Protein AF-A0A7S2V558-F1 (afdb_monomer_lite)

Foldseek 3Di:
DCADLQRHGVQFDFDWDDDVQKIKGGQDADLDDFDDDPDPPDDRHDVVSPPPDSVRGDIFMDRCVVCVPSPDGCCVVCVVVSVVRVVVVVVVVVPDDADLDRSDDDCQQQVVLVVPPPRDRDDRDPDPVSPPRDGDPPPDPPDPPPPPDDPDDDPDPDDDD

InterPro domains:
  IPR017850 Alkaline-phosphatase-like, core domain superfamily [SSF53649] (11-102)
  IPR047115 Arylsulfatase B [PTHR10342] (12-124)

pLDDT: mean 75.33, std 20.17, range [30.55, 98.62]

Sequence (161 aa):
DNIDNNGDPLGYTKGALRAGRWKLLMNEVYDGWYPPPTTPEGYHINPAMFNWDPANLTTALFDLESDPYETYDMQEEEPEVFREMLERFEQLAHSSVPTAYCGIEDLAAYDVFEQNYGNFVGPWVAQPEEVMCKPLPLELPATTVMDGIEPVASVKDVHAE

Structure (mmCIF, N/CA/C/O backbone):
data_AF-A0A7S2V558-F1
#
_entry.id   AF-A0A7S2V558-F1
#
loop_
_atom_site.group_PDB
_atom_site.id
_atom_site.type_symbol
_atom_site.label_atom_id
_atom_site.label_alt_id
_atom_site.label_comp_id
_atom_site.label_asym_id
_atom_site.label_entity_id
_atom_site.label_seq_id
_atom_site.pdbx_PDB_ins_code
_atom_site.Cartn_x
_atom_site.Cartn_y
_atom_site.Cartn_z
_atom_site.occupancy
_atom_site.B_iso_or_equiv
_atom_site.auth_seq_id
_atom_site.auth_comp_id
_atom_site.auth_asym_id
_atom_site.auth_atom_id
_atom_site.pdbx_PDB_model_num
ATOM 1 N N . ASP A 1 1 ? 6.565 0.041 -2.198 1.00 50.38 1 ASP A N 1
ATOM 2 C CA . ASP A 1 1 ? 7.820 -0.690 -1.969 1.00 50.38 1 ASP A CA 1
ATOM 3 C C . ASP A 1 1 ? 8.582 -0.099 -0.794 1.00 50.38 1 ASP A C 1
ATOM 5 O O . ASP A 1 1 ? 8.563 1.111 -0.616 1.00 50.38 1 ASP A O 1
ATOM 9 N N . ASN A 1 2 ? 9.184 -0.952 0.040 1.00 63.28 2 ASN A N 1
ATOM 10 C CA . ASN A 1 2 ? 10.022 -0.577 1.190 1.00 63.28 2 ASN A CA 1
ATOM 11 C C . ASN A 1 2 ? 11.449 -0.239 0.722 1.00 63.28 2 ASN A C 1
ATOM 13 O O . ASN A 1 2 ? 12.417 -0.778 1.247 1.00 63.28 2 ASN A O 1
ATOM 17 N N . ILE A 1 3 ? 11.567 0.557 -0.338 1.00 58.03 3 ILE A N 1
ATOM 18 C CA . ILE A 1 3 ? 12.839 0.927 -0.958 1.00 58.03 3 ILE A CA 1
ATOM 19 C C . ILE A 1 3 ? 12.820 2.412 -1.299 1.00 58.03 3 ILE A C 1
ATOM 21 O O . ILE A 1 3 ? 11.780 2.946 -1.688 1.00 58.03 3 ILE A O 1
ATOM 25 N N . ASP A 1 4 ? 13.943 3.084 -1.091 1.00 61.38 4 ASP A N 1
ATOM 26 C CA . ASP A 1 4 ? 14.104 4.490 -1.433 1.00 61.38 4 ASP A CA 1
ATOM 27 C C . ASP A 1 4 ? 14.310 4.675 -2.950 1.00 61.38 4 ASP A C 1
ATOM 29 O O . ASP A 1 4 ? 14.296 3.726 -3.740 1.00 61.38 4 ASP A O 1
ATOM 33 N N . ASN A 1 5 ? 14.512 5.922 -3.378 1.00 59.09 5 ASN A N 1
ATOM 34 C CA . ASN A 1 5 ? 14.755 6.239 -4.789 1.00 59.09 5 ASN A CA 1
ATOM 35 C C . ASN A 1 5 ? 16.085 5.679 -5.327 1.00 59.09 5 ASN A C 1
ATOM 37 O O . ASN A 1 5 ? 16.301 5.715 -6.535 1.00 59.09 5 ASN A O 1
ATOM 41 N N . ASN A 1 6 ? 16.957 5.166 -4.459 1.00 54.94 6 ASN A N 1
ATOM 42 C CA . ASN A 1 6 ? 18.205 4.496 -4.812 1.00 54.94 6 ASN A CA 1
ATOM 43 C C . ASN A 1 6 ? 18.056 2.963 -4.806 1.00 54.94 6 ASN A C 1
ATOM 45 O O . ASN A 1 6 ? 19.010 2.258 -5.122 1.00 54.94 6 ASN A O 1
ATOM 49 N N . GLY A 1 7 ? 16.865 2.446 -4.476 1.00 55.12 7 GLY A N 1
ATOM 50 C CA . GLY A 1 7 ? 16.604 1.017 -4.333 1.00 55.12 7 GLY A CA 1
ATOM 51 C C . GLY A 1 7 ? 17.020 0.440 -2.976 1.00 55.12 7 GLY A C 1
ATOM 52 O O . GLY A 1 7 ? 16.919 -0.773 -2.797 1.00 55.12 7 GLY A O 1
ATOM 53 N N . ASP A 1 8 ? 17.451 1.269 -2.022 1.00 54.31 8 ASP A N 1
ATOM 54 C CA . ASP A 1 8 ? 17.891 0.824 -0.700 1.00 54.31 8 ASP A CA 1
ATOM 55 C C . ASP A 1 8 ? 16.688 0.554 0.217 1.00 54.31 8 ASP A C 1
ATOM 57 O O . ASP A 1 8 ? 15.756 1.363 0.249 1.00 54.31 8 ASP A O 1
ATOM 61 N N . PRO A 1 9 ? 16.680 -0.538 1.007 1.00 59.56 9 PRO A N 1
ATOM 62 C CA . PRO A 1 9 ? 15.588 -0.815 1.932 1.00 59.56 9 PRO A CA 1
ATOM 63 C C . PRO A 1 9 ? 15.400 0.302 2.970 1.00 59.56 9 PRO A C 1
ATOM 65 O O . PRO A 1 9 ? 16.331 0.626 3.704 1.00 59.56 9 PRO A O 1
ATOM 68 N N . LEU A 1 10 ? 14.179 0.833 3.111 1.00 61.16 10 LEU A N 1
ATOM 69 C CA . LEU A 1 10 ? 13.870 1.900 4.085 1.00 61.16 10 LEU A CA 1
ATOM 70 C C . LEU A 1 10 ? 13.788 1.396 5.541 1.00 61.16 10 LEU A C 1
ATOM 72 O O . LEU A 1 10 ? 13.620 2.187 6.466 1.00 61.16 10 LEU A O 1
ATOM 76 N N . GLY A 1 11 ? 13.938 0.087 5.761 1.00 63.12 11 GLY A N 1
ATOM 77 C CA . GLY A 1 11 ? 14.006 -0.524 7.092 1.00 63.12 11 GLY A CA 1
ATOM 78 C C . GLY A 1 11 ? 12.652 -0.795 7.755 1.00 63.12 11 GLY A C 1
ATOM 79 O O . GLY A 1 11 ? 12.631 -1.372 8.837 1.00 63.12 11 GLY A O 1
ATOM 80 N N . TYR A 1 12 ? 11.526 -0.457 7.116 1.00 65.56 12 TYR A N 1
ATOM 81 C CA . TYR A 1 12 ? 10.181 -0.709 7.649 1.00 65.56 12 TYR A CA 1
ATOM 82 C C . TYR A 1 12 ? 9.220 -1.199 6.559 1.00 65.56 12 TYR A C 1
ATOM 84 O O . TYR A 1 12 ? 8.983 -0.546 5.546 1.00 65.56 12 TYR A O 1
ATOM 92 N N . THR A 1 13 ? 8.635 -2.383 6.734 1.00 79.06 13 THR A N 1
ATOM 93 C CA . THR A 1 13 ? 7.717 -2.929 5.725 1.00 79.06 13 THR A CA 1
ATOM 94 C C . THR A 1 13 ? 6.416 -2.136 5.730 1.00 79.06 13 THR A C 1
ATOM 96 O O . THR A 1 13 ? 5.758 -2.053 6.762 1.00 79.06 13 THR A O 1
ATOM 99 N N . LYS A 1 14 ? 6.034 -1.577 4.578 1.00 87.19 14 LYS A N 1
ATOM 100 C CA . LYS A 1 14 ? 4.708 -0.988 4.362 1.00 87.19 14 LYS A CA 1
ATOM 101 C C . LYS A 1 14 ? 3.749 -2.012 3.782 1.00 87.19 14 LYS A C 1
ATOM 103 O O . LYS A 1 14 ? 4.149 -2.827 2.949 1.00 87.19 14 LYS A O 1
ATOM 108 N N . GLY A 1 15 ? 2.479 -1.936 4.152 1.00 91.38 15 GLY A N 1
ATOM 109 C CA . GLY A 1 15 ? 1.458 -2.746 3.504 1.00 91.38 15 GLY A CA 1
ATOM 110 C C . GLY A 1 15 ? 0.136 -2.768 4.246 1.00 91.38 15 GLY A C 1
ATOM 111 O O . GLY A 1 15 ? -0.081 -2.034 5.204 1.00 91.38 15 GLY A O 1
ATOM 112 N N . ALA A 1 16 ? -0.749 -3.647 3.790 1.00 95.75 16 ALA A N 1
ATOM 113 C CA . ALA A 1 16 ? -2.033 -3.880 4.423 1.00 95.75 16 ALA A CA 1
ATOM 114 C C . ALA A 1 16 ? -2.352 -5.375 4.461 1.00 95.75 16 ALA A C 1
ATOM 116 O O . ALA A 1 16 ? -2.017 -6.117 3.535 1.00 95.75 16 ALA A O 1
ATOM 117 N N . LEU A 1 17 ? -3.053 -5.804 5.506 1.00 97.25 17 LEU A N 1
ATOM 118 C CA . LEU A 1 17 ? -3.615 -7.146 5.624 1.00 97.25 17 LEU A CA 1
ATOM 119 C C . LEU A 1 17 ? -5.100 -7.031 5.947 1.00 97.25 17 LEU A C 1
ATOM 121 O O . LEU A 1 17 ? -5.482 -6.278 6.834 1.00 97.25 17 LEU A O 1
ATOM 125 N N . ARG A 1 18 ? -5.941 -7.805 5.257 1.00 98.00 18 ARG A N 1
ATOM 126 C CA . ARG A 1 18 ? -7.366 -7.932 5.577 1.00 98.00 18 ARG A CA 1
ATOM 127 C C . ARG A 1 18 ? -7.688 -9.368 5.965 1.00 98.00 18 ARG A C 1
ATOM 129 O O . ARG A 1 18 ? -7.383 -10.289 5.208 1.00 98.00 18 ARG A O 1
ATOM 136 N N . ALA A 1 19 ? -8.355 -9.546 7.100 1.00 97.62 19 ALA A N 1
ATOM 137 C CA . ALA A 1 19 ? -8.812 -10.839 7.594 1.00 97.62 19 ALA A CA 1
ATOM 138 C C . ALA A 1 19 ? -10.225 -10.704 8.180 1.00 97.62 19 ALA A C 1
ATOM 140 O O . ALA A 1 19 ? -10.433 -10.114 9.238 1.00 97.62 19 ALA A O 1
ATOM 141 N N . GLY A 1 20 ? -11.223 -11.236 7.468 1.00 97.12 20 GLY A N 1
ATOM 142 C CA . GLY A 1 20 ? -12.628 -11.070 7.850 1.00 97.12 20 GLY A CA 1
ATOM 143 C C . GLY A 1 20 ? -13.050 -9.596 7.847 1.00 97.12 20 GLY A C 1
ATOM 144 O O . GLY A 1 20 ? -12.956 -8.925 6.812 1.00 97.12 20 GLY A O 1
ATOM 145 N N . ARG A 1 21 ? -13.521 -9.112 9.002 1.00 98.25 21 ARG A N 1
ATOM 146 C CA . ARG A 1 21 ? -13.911 -7.710 9.221 1.00 98.25 21 ARG A CA 1
ATOM 147 C C . ARG A 1 21 ? -12.725 -6.777 9.464 1.00 98.25 21 ARG A C 1
ATOM 149 O O . ARG A 1 21 ? -12.844 -5.585 9.220 1.00 98.25 21 ARG A O 1
ATOM 156 N N . TRP A 1 22 ? -11.585 -7.320 9.877 1.00 98.62 22 TRP A N 1
ATOM 157 C CA . TRP A 1 22 ? -10.432 -6.534 10.293 1.00 98.62 22 TRP A CA 1
ATOM 158 C C . TRP A 1 22 ? -9.517 -6.181 9.124 1.00 98.62 22 TRP A C 1
ATOM 160 O O . TRP A 1 22 ? -9.272 -7.004 8.229 1.00 98.62 22 TRP A O 1
ATOM 170 N N . LYS A 1 23 ? -8.981 -4.963 9.154 1.00 98.44 23 LYS A N 1
ATOM 171 C CA . LYS A 1 23 ? -7.915 -4.490 8.273 1.00 98.44 23 LYS A CA 1
ATOM 172 C C . LYS A 1 23 ? -6.805 -3.861 9.106 1.00 98.44 23 LYS A C 1
ATOM 174 O O . LYS A 1 23 ? -7.052 -2.941 9.871 1.00 98.44 23 LYS A O 1
ATOM 179 N N . LEU A 1 24 ? -5.589 -4.350 8.907 1.00 97.94 24 LEU A N 1
ATOM 180 C CA . LEU A 1 24 ? -4.356 -3.764 9.414 1.00 97.94 24 LEU A CA 1
ATOM 181 C C . LEU A 1 24 ? -3.729 -2.918 8.303 1.00 97.94 24 LEU A C 1
ATOM 183 O O . LEU A 1 24 ? -3.546 -3.420 7.189 1.00 97.94 24 LEU A O 1
ATOM 187 N N . LEU A 1 25 ? -3.369 -1.676 8.612 1.00 95.62 25 LEU A N 1
ATOM 188 C CA . LEU A 1 25 ? -2.430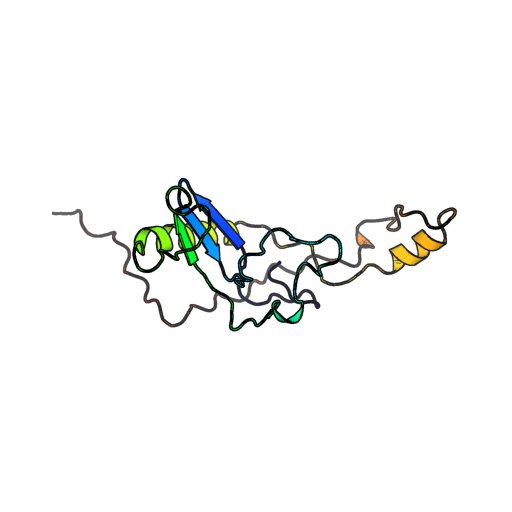 -0.866 7.834 1.00 95.62 25 LEU A CA 1
ATOM 189 C C . LEU A 1 25 ? -1.092 -0.828 8.575 1.00 95.62 25 LEU A C 1
ATOM 191 O O . LEU A 1 25 ? -1.076 -0.604 9.780 1.00 95.62 25 LEU A O 1
ATOM 195 N N . MET A 1 26 ? 0.011 -1.060 7.866 1.00 91.69 26 MET A N 1
ATOM 196 C CA . MET A 1 26 ? 1.366 -1.110 8.417 1.00 91.69 26 MET A CA 1
ATOM 197 C C . MET A 1 26 ? 2.222 0.004 7.816 1.00 91.69 26 MET A C 1
ATOM 199 O O . MET A 1 26 ? 2.414 0.029 6.597 1.00 91.69 26 MET A O 1
ATOM 203 N N . ASN A 1 27 ? 2.795 0.851 8.680 1.00 87.75 27 ASN A N 1
ATOM 204 C CA . ASN A 1 27 ? 3.719 1.932 8.321 1.00 87.75 27 ASN A CA 1
ATOM 205 C C . ASN A 1 27 ? 3.214 2.788 7.146 1.00 87.75 27 ASN A C 1
ATOM 207 O O . ASN A 1 27 ? 3.942 3.024 6.177 1.00 87.75 27 ASN A O 1
ATOM 211 N N . GLU A 1 28 ? 1.957 3.223 7.197 1.00 86.25 28 GLU A N 1
ATOM 212 C CA . GLU A 1 28 ? 1.339 4.014 6.133 1.00 86.25 28 GLU A CA 1
ATOM 213 C C . GLU A 1 28 ? 1.172 5.478 6.541 1.00 86.25 28 GLU A C 1
ATOM 215 O O . GLU A 1 28 ? 1.046 5.793 7.719 1.00 86.25 28 GLU A O 1
ATOM 220 N N . VAL A 1 29 ? 1.199 6.389 5.567 1.00 83.75 29 VAL A N 1
ATOM 221 C CA . VAL A 1 29 ? 0.892 7.804 5.814 1.00 83.75 29 VAL A CA 1
ATOM 222 C C . VAL A 1 29 ? -0.600 8.029 5.597 1.00 83.75 29 VAL A C 1
ATOM 224 O O . VAL A 1 29 ? -1.124 7.764 4.515 1.00 83.75 29 VAL A O 1
ATOM 227 N N . TYR A 1 30 ? -1.291 8.559 6.607 1.00 80.00 30 TYR A N 1
ATOM 228 C CA . TYR A 1 30 ? -2.667 9.016 6.435 1.00 80.00 30 TYR A CA 1
ATOM 229 C C . TYR A 1 30 ? -2.700 10.341 5.665 1.00 80.00 30 TYR A C 1
ATOM 231 O O . TYR A 1 30 ? -2.218 11.363 6.150 1.00 80.00 30 TYR A O 1
ATOM 239 N N . ASP A 1 31 ? -3.309 10.320 4.482 1.00 77.56 31 ASP A N 1
ATOM 240 C CA . ASP A 1 31 ? -3.372 11.467 3.564 1.00 77.56 31 ASP A CA 1
ATOM 241 C C . ASP A 1 31 ? -4.751 12.163 3.559 1.00 77.56 31 ASP A C 1
ATOM 243 O O . ASP A 1 31 ? -5.039 13.042 2.749 1.00 77.56 31 ASP A O 1
ATOM 247 N N . GLY A 1 32 ? -5.632 11.796 4.495 1.00 77.81 32 GLY A N 1
ATOM 248 C CA . GLY A 1 32 ? -6.956 12.402 4.611 1.00 77.81 32 GLY A CA 1
ATOM 249 C C . GLY A 1 32 ? -8.016 11.836 3.662 1.00 77.81 32 GLY A C 1
ATOM 250 O O . GLY A 1 32 ? -7.781 10.941 2.851 1.00 77.81 32 GLY A O 1
ATOM 251 N N . TRP A 1 33 ? -9.225 12.390 3.784 1.00 83.50 33 TRP A N 1
ATOM 252 C CA . TRP A 1 33 ? -10.365 12.087 2.920 1.00 83.50 33 TRP A CA 1
ATOM 253 C C . TRP A 1 33 ? -10.510 13.146 1.826 1.00 83.50 33 TRP A C 1
ATOM 255 O O . TRP A 1 33 ? -10.652 14.336 2.115 1.00 83.50 33 TRP A O 1
ATOM 265 N N . TYR A 1 34 ? -10.548 12.701 0.571 1.00 82.62 34 TYR A N 1
ATOM 266 C CA . TYR A 1 34 ? -10.700 13.569 -0.596 1.00 82.62 34 TYR A CA 1
ATOM 267 C C . TYR A 1 34 ? -12.163 13.614 -1.062 1.00 82.62 34 TYR A C 1
ATOM 269 O O . TYR A 1 34 ? -12.664 12.620 -1.597 1.00 82.62 34 TYR A O 1
ATOM 277 N N . PRO A 1 35 ? -12.888 14.734 -0.871 1.00 81.25 35 PRO A N 1
ATOM 278 C CA . PRO A 1 35 ? -14.277 14.834 -1.298 1.00 81.25 35 PRO A CA 1
ATOM 279 C C . PRO A 1 35 ? -14.389 14.951 -2.829 1.00 81.25 35 PRO A C 1
ATOM 281 O O . PRO A 1 35 ? -13.483 15.484 -3.478 1.00 81.25 35 PRO A O 1
ATOM 284 N N . PRO A 1 36 ? -15.519 14.526 -3.426 1.00 82.44 36 PRO A N 1
ATOM 285 C CA . PRO A 1 36 ? -15.776 14.747 -4.843 1.00 82.44 36 PRO A CA 1
ATOM 286 C C . PRO A 1 36 ? -15.690 16.235 -5.212 1.00 82.44 36 PRO A C 1
ATOM 288 O O . PRO A 1 36 ? -16.139 17.088 -4.437 1.00 82.44 36 PRO A O 1
ATOM 291 N N . PRO A 1 37 ? -15.173 16.571 -6.404 1.00 76.88 37 PRO A N 1
ATOM 292 C CA . PRO A 1 37 ? -15.124 17.954 -6.841 1.00 76.88 37 PRO A CA 1
ATOM 293 C C . PRO A 1 37 ? -16.515 18.551 -7.010 1.00 76.88 37 PRO A C 1
ATOM 295 O O . PRO A 1 37 ? -17.424 17.928 -7.558 1.00 76.88 37 PRO A O 1
ATOM 298 N N . THR A 1 38 ? -16.657 19.801 -6.582 1.00 79.38 38 THR A N 1
ATOM 299 C CA . THR A 1 38 ? -17.893 20.579 -6.725 1.00 79.38 38 THR A CA 1
ATOM 300 C C . THR A 1 38 ? -17.879 21.493 -7.951 1.00 79.38 38 THR A C 1
ATOM 302 O O . THR A 1 38 ? -18.927 22.021 -8.322 1.00 79.38 38 THR A O 1
ATOM 305 N N . THR A 1 39 ? -16.724 21.661 -8.609 1.00 77.25 39 THR A N 1
ATOM 306 C CA . THR A 1 39 ? -16.566 22.437 -9.847 1.00 77.25 39 THR A CA 1
ATOM 307 C C . THR A 1 39 ? -15.653 21.723 -10.857 1.00 77.25 39 THR A C 1
ATOM 309 O O . THR A 1 39 ? -14.765 20.972 -10.447 1.00 77.25 39 THR A O 1
ATOM 312 N N . PRO A 1 40 ? -15.834 21.951 -12.175 1.00 73.12 40 PRO A N 1
ATOM 313 C CA . PRO A 1 40 ? -15.000 21.344 -13.218 1.00 73.12 40 PRO A CA 1
ATOM 314 C C . PRO A 1 40 ? -13.535 21.811 -13.218 1.00 73.12 40 PRO A C 1
ATOM 316 O O . PRO A 1 40 ? -12.672 21.056 -13.650 1.00 73.12 40 PRO A O 1
ATOM 319 N N . GLU A 1 41 ? -13.246 23.037 -12.760 1.00 69.69 41 GLU A N 1
ATOM 320 C CA . GLU A 1 41 ? -11.888 23.615 -12.781 1.00 69.69 41 GLU A CA 1
ATOM 321 C C . GLU A 1 41 ? -11.138 23.557 -11.432 1.00 69.69 41 GLU A C 1
ATOM 323 O O . GLU A 1 41 ? -10.051 24.122 -11.302 1.00 69.69 41 GLU A O 1
ATOM 328 N N . GLY A 1 42 ? -11.699 22.924 -10.397 1.00 62.62 42 GLY A N 1
ATOM 329 C CA . GLY A 1 42 ? -11.069 22.868 -9.076 1.00 62.62 42 GLY A CA 1
ATOM 330 C C . GLY A 1 42 ? -9.923 21.857 -9.022 1.00 62.62 42 GLY A C 1
ATOM 331 O O . GLY A 1 42 ? -10.162 20.667 -9.185 1.00 62.62 42 GLY A O 1
ATOM 332 N N . TYR A 1 43 ? -8.692 22.303 -8.737 1.00 59.12 43 TYR A N 1
ATOM 333 C CA . TYR A 1 43 ? -7.588 21.402 -8.382 1.00 59.12 43 TYR A CA 1
ATOM 334 C C . TYR A 1 43 ? -8.025 20.467 -7.239 1.00 59.12 43 TYR A C 1
ATOM 336 O O . TYR A 1 43 ? -8.421 20.924 -6.170 1.00 59.12 43 TYR A O 1
ATOM 344 N N . HIS A 1 44 ? -7.978 19.157 -7.494 1.00 62.22 44 HIS A N 1
ATOM 345 C CA . HIS A 1 44 ? -8.609 18.119 -6.664 1.00 62.22 44 HIS A CA 1
ATOM 346 C C . HIS A 1 44 ? -7.815 17.717 -5.418 1.00 62.22 44 HIS A C 1
ATOM 348 O O . HIS A 1 44 ? -8.316 16.989 -4.568 1.00 62.22 44 HIS A O 1
ATOM 354 N N . ILE A 1 45 ? -6.563 18.148 -5.330 1.00 61.16 45 ILE A N 1
ATOM 355 C CA . ILE A 1 45 ? -5.593 17.664 -4.356 1.00 61.16 45 ILE A CA 1
ATOM 356 C C . ILE A 1 45 ? -4.641 18.828 -4.132 1.00 61.16 45 ILE A C 1
ATOM 358 O O . ILE A 1 45 ? -4.056 19.331 -5.093 1.00 61.16 45 ILE A O 1
ATOM 362 N N . ASN A 1 46 ? -4.525 19.316 -2.899 1.00 59.19 46 ASN A N 1
ATOM 363 C CA . ASN A 1 46 ? -3.490 20.286 -2.574 1.00 59.19 46 ASN A CA 1
ATOM 364 C C . ASN A 1 46 ? -2.172 19.509 -2.444 1.00 59.19 46 ASN A C 1
ATOM 366 O O . ASN A 1 46 ? -2.063 18.719 -1.512 1.00 59.19 46 ASN A O 1
ATOM 370 N N . PRO A 1 47 ? -1.157 19.717 -3.302 1.00 57.25 47 PRO A N 1
ATOM 371 C CA . PRO A 1 47 ? 0.112 18.997 -3.185 1.00 57.25 47 PRO A CA 1
ATOM 372 C C . PRO A 1 47 ? 0.806 19.242 -1.839 1.00 57.25 47 PRO A C 1
ATOM 374 O O . PRO A 1 47 ? 1.583 18.410 -1.393 1.00 57.25 47 PRO A O 1
ATOM 377 N N . ALA A 1 48 ? 0.500 20.360 -1.166 1.00 56.75 48 ALA A N 1
ATOM 378 C CA . ALA A 1 48 ? 0.994 20.651 0.176 1.00 56.75 48 ALA A CA 1
ATOM 379 C C . ALA A 1 48 ? 0.318 19.819 1.286 1.00 56.75 48 ALA A C 1
ATOM 381 O O . ALA A 1 48 ? 0.772 19.878 2.424 1.00 56.75 48 ALA A O 1
ATOM 382 N N . MET A 1 49 ? -0.757 19.074 0.988 1.00 56.19 49 MET A N 1
ATOM 383 C CA . MET A 1 49 ? -1.311 18.061 1.902 1.00 56.19 49 MET A CA 1
ATOM 384 C C . MET A 1 49 ? -0.489 16.775 1.900 1.00 56.19 49 MET A C 1
ATOM 386 O O . MET A 1 49 ? -0.485 16.071 2.904 1.00 56.19 49 MET A O 1
ATOM 390 N N . PHE A 1 50 ? 0.255 16.514 0.823 1.00 60.66 50 PHE A N 1
ATOM 391 C CA . PHE A 1 50 ? 1.087 15.329 0.705 1.00 60.66 50 PHE A CA 1
ATOM 392 C C . PHE A 1 50 ? 2.372 15.517 1.519 1.00 60.66 50 PHE A C 1
ATOM 394 O O . PHE A 1 50 ? 3.421 15.903 1.000 1.00 60.66 50 PHE A O 1
ATOM 401 N N . ASN A 1 51 ? 2.284 15.294 2.829 1.00 61.84 51 ASN A N 1
ATOM 402 C CA . ASN A 1 51 ? 3.444 15.313 3.708 1.00 61.84 51 ASN A CA 1
ATOM 403 C C . ASN A 1 51 ? 3.998 13.896 3.860 1.00 61.84 51 ASN A C 1
ATOM 405 O O . ASN A 1 51 ? 3.725 13.207 4.846 1.00 61.84 51 ASN A O 1
ATOM 409 N N . TRP A 1 52 ? 4.778 13.468 2.865 1.00 65.81 52 TRP A N 1
ATOM 410 C CA . TRP A 1 52 ? 5.580 12.250 2.956 1.00 65.81 52 TRP A CA 1
ATOM 411 C C . TRP A 1 52 ? 6.753 12.490 3.913 1.00 65.81 52 TRP A C 1
ATOM 413 O O . TRP A 1 52 ? 7.895 12.689 3.509 1.00 65.81 52 TRP A O 1
ATOM 423 N N . ASP A 1 53 ? 6.438 12.540 5.201 1.00 70.44 53 ASP A N 1
ATOM 424 C CA . ASP A 1 53 ? 7.408 12.535 6.284 1.00 70.44 53 ASP A CA 1
ATOM 425 C C . ASP A 1 53 ? 7.392 11.131 6.900 1.00 70.44 53 ASP A C 1
ATOM 427 O O . ASP A 1 53 ? 6.337 10.691 7.368 1.00 70.44 53 ASP A O 1
ATOM 431 N N . PRO A 1 54 ? 8.521 10.403 6.913 1.00 68.62 54 PRO A N 1
ATOM 432 C CA . PRO A 1 54 ? 8.636 9.133 7.622 1.00 68.62 54 PRO A CA 1
ATOM 433 C C . PRO A 1 54 ? 8.225 9.208 9.103 1.00 68.62 54 PRO A C 1
ATOM 435 O O . PRO A 1 54 ? 7.837 8.194 9.674 1.00 68.62 54 PRO A O 1
ATOM 438 N N . ALA A 1 55 ? 8.257 10.392 9.727 1.00 72.94 55 ALA A N 1
ATOM 439 C CA . ALA A 1 55 ? 7.738 10.597 11.079 1.00 72.94 55 ALA A CA 1
ATOM 440 C C . ALA A 1 55 ? 6.203 10.464 11.188 1.00 72.94 55 ALA A C 1
ATOM 442 O O . ALA A 1 55 ? 5.689 10.307 12.292 1.00 72.94 55 ALA A O 1
ATOM 443 N N . ASN A 1 56 ? 5.474 10.505 10.067 1.00 78.19 56 ASN A N 1
ATOM 444 C CA . ASN A 1 56 ? 4.011 10.385 10.009 1.00 78.19 56 ASN A CA 1
ATOM 445 C C . ASN A 1 56 ? 3.531 8.969 9.668 1.00 78.19 56 ASN A C 1
ATOM 447 O O . ASN A 1 56 ? 2.348 8.780 9.383 1.00 78.19 56 ASN A O 1
ATOM 451 N N . LEU A 1 57 ? 4.430 7.984 9.632 1.00 83.44 57 LEU A N 1
ATOM 452 C CA . LEU A 1 57 ? 4.045 6.599 9.387 1.00 83.44 57 LEU A CA 1
ATOM 453 C C . LEU A 1 57 ? 3.291 6.061 10.595 1.00 83.44 57 LEU A C 1
ATOM 455 O O . LEU A 1 57 ? 3.792 6.097 11.718 1.00 83.44 57 LEU A O 1
ATOM 459 N N . THR A 1 58 ? 2.097 5.537 10.351 1.00 86.56 58 THR A N 1
ATOM 460 C CA . THR A 1 58 ? 1.258 4.934 11.376 1.00 86.56 58 THR A CA 1
ATOM 461 C C . THR A 1 58 ? 0.935 3.489 11.029 1.00 86.56 58 THR A C 1
ATOM 463 O O . THR A 1 58 ? 0.860 3.086 9.864 1.00 86.56 58 THR A O 1
ATOM 466 N N . THR A 1 59 ? 0.753 2.699 12.079 1.00 92.44 59 THR A N 1
ATOM 467 C CA . THR A 1 59 ? 0.208 1.349 12.003 1.00 92.44 59 THR A CA 1
ATOM 468 C C . THR A 1 59 ? -1.109 1.371 12.764 1.00 92.44 59 THR A C 1
ATOM 470 O O . THR A 1 59 ? -1.142 1.863 13.891 1.00 92.44 59 THR A O 1
ATOM 473 N N . ALA A 1 60 ? -2.180 0.908 12.125 1.00 94.81 60 ALA A N 1
ATOM 474 C CA . ALA A 1 60 ? -3.550 1.084 12.605 1.00 94.81 60 ALA A CA 1
ATOM 475 C C . ALA A 1 60 ? -4.417 -0.141 12.295 1.00 94.81 60 ALA A C 1
ATOM 477 O O . ALA A 1 60 ? -4.183 -0.848 11.305 1.00 94.81 60 ALA A O 1
ATOM 478 N N . LEU A 1 61 ? -5.432 -0.367 13.128 1.00 97.81 61 LEU A N 1
ATOM 479 C CA . LEU A 1 61 ? -6.409 -1.444 12.986 1.00 97.81 61 LEU A CA 1
ATOM 480 C C . LEU A 1 61 ? -7.802 -0.868 12.730 1.00 97.81 61 LEU A C 1
ATOM 482 O O . LEU A 1 61 ? -8.261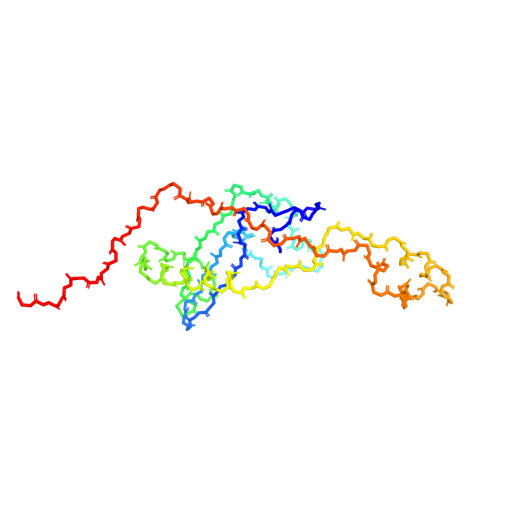 -0.013 13.473 1.00 97.81 61 LEU A O 1
ATOM 486 N N . PHE A 1 62 ? -8.513 -1.396 11.737 1.00 98.25 62 PHE A N 1
ATOM 487 C CA . PHE A 1 62 ? -9.871 -0.965 11.409 1.00 98.25 62 PHE A CA 1
ATOM 488 C C . PHE A 1 62 ? -10.841 -2.141 11.349 1.00 98.25 62 PHE A C 1
ATOM 490 O O . PHE A 1 62 ? -10.530 -3.202 10.799 1.00 98.25 62 PHE A O 1
ATOM 497 N N . ASP A 1 63 ? -12.051 -1.919 11.852 1.00 98.31 63 ASP A N 1
ATOM 498 C CA . ASP A 1 63 ? -13.196 -2.805 11.675 1.00 98.31 63 ASP A CA 1
ATOM 499 C C . ASP A 1 63 ? -14.038 -2.346 10.484 1.00 98.31 63 ASP A C 1
ATOM 501 O O . ASP A 1 63 ? -14.908 -1.487 10.606 1.00 98.31 63 ASP A O 1
ATOM 505 N N . LEU A 1 64 ? -13.816 -2.945 9.318 1.00 98.12 64 LEU A N 1
ATOM 506 C CA . LEU A 1 64 ? -14.467 -2.527 8.077 1.00 98.12 64 LEU A CA 1
ATOM 507 C C . LEU A 1 64 ? -15.968 -2.851 8.015 1.00 98.12 64 LEU A C 1
ATOM 509 O O . LEU A 1 64 ? -16.647 -2.372 7.107 1.00 98.12 64 LEU A O 1
ATOM 513 N N . GLU A 1 65 ? -16.499 -3.679 8.921 1.00 98.06 65 GLU A N 1
ATOM 514 C CA . GLU A 1 65 ? -17.943 -3.942 8.972 1.00 98.06 65 GLU A CA 1
ATOM 515 C C . GLU A 1 65 ? -18.700 -2.808 9.667 1.00 98.06 65 GLU A C 1
ATOM 517 O O . GLU A 1 65 ? -19.798 -2.455 9.235 1.00 98.06 65 GLU A O 1
ATOM 522 N N . SER A 1 66 ? -18.128 -2.236 10.730 1.00 97.38 66 SER A N 1
ATOM 523 C CA . SER A 1 66 ? -18.723 -1.103 11.451 1.00 97.38 66 SER A CA 1
ATOM 524 C C . SER A 1 66 ? -18.216 0.256 10.974 1.00 97.38 66 SER A C 1
ATOM 526 O O . SER A 1 66 ? -18.957 1.234 11.048 1.00 97.38 66 SER A O 1
ATOM 528 N N . ASP A 1 67 ? -16.985 0.316 10.472 1.00 97.62 67 ASP A N 1
ATOM 529 C CA . ASP A 1 67 ? -16.297 1.520 10.014 1.00 97.62 67 ASP A CA 1
ATOM 530 C C . ASP A 1 67 ? -15.632 1.291 8.641 1.00 97.62 67 ASP A C 1
ATOM 532 O O . ASP A 1 67 ? -14.414 1.137 8.521 1.00 97.62 67 ASP A O 1
ATOM 536 N N . PRO A 1 68 ? -16.422 1.273 7.553 1.00 96.62 68 PRO A N 1
ATOM 537 C CA . PRO A 1 68 ? -15.893 1.092 6.201 1.00 96.62 68 PRO A CA 1
ATOM 538 C C . PRO A 1 68 ? -15.054 2.281 5.703 1.00 96.62 68 PRO A C 1
ATOM 540 O O . PRO A 1 68 ? -14.473 2.194 4.622 1.00 96.62 68 PRO A O 1
ATOM 543 N N . TYR A 1 69 ? -15.028 3.391 6.447 1.00 94.94 69 TYR A N 1
ATOM 544 C CA . TYR A 1 69 ? -14.315 4.619 6.100 1.00 94.94 69 TYR A CA 1
ATOM 545 C C . TYR A 1 69 ? -13.041 4.814 6.933 1.00 94.94 69 TYR A C 1
ATOM 547 O O . TYR A 1 69 ? -12.438 5.883 6.860 1.00 94.94 69 TYR A O 1
ATOM 555 N N . GLU A 1 70 ? -12.625 3.809 7.709 1.00 95.50 70 GLU A N 1
ATOM 556 C CA . GLU A 1 70 ? -11.330 3.811 8.407 1.00 95.50 70 GLU A CA 1
ATOM 557 C C . GLU A 1 70 ? -11.117 5.101 9.222 1.00 95.50 70 GLU A C 1
ATOM 559 O O . GLU A 1 70 ? -10.059 5.729 9.200 1.00 95.50 70 GLU A O 1
ATOM 564 N N . THR A 1 71 ? -12.191 5.557 9.868 1.00 94.50 71 THR A N 1
ATOM 565 C CA . THR A 1 71 ? -12.245 6.808 10.627 1.00 94.50 71 THR A CA 1
ATOM 566 C C . THR A 1 71 ? -11.789 6.639 12.068 1.00 94.50 71 THR A C 1
ATOM 568 O O . THR A 1 71 ? -11.468 7.640 12.713 1.00 94.50 71 THR A O 1
ATOM 571 N N . TYR A 1 72 ? -11.756 5.403 12.571 1.00 95.25 72 TYR A N 1
ATOM 572 C CA . TYR A 1 72 ? -11.395 5.089 13.944 1.00 95.25 72 TYR A CA 1
ATOM 573 C C . TYR A 1 72 ? -10.392 3.935 14.019 1.00 95.25 72 TYR A C 1
ATOM 575 O O . TYR A 1 72 ? -10.709 2.803 13.659 1.00 95.25 72 TYR A O 1
ATOM 583 N N . ASP A 1 73 ? -9.186 4.233 14.502 1.00 95.94 73 ASP A N 1
ATOM 584 C CA . ASP A 1 73 ? -8.172 3.222 14.802 1.00 95.94 73 ASP A CA 1
ATOM 585 C C . ASP A 1 73 ? -8.550 2.471 16.084 1.00 95.94 73 ASP A C 1
ATOM 587 O O . ASP A 1 73 ? -8.787 3.091 17.116 1.00 95.94 73 ASP A O 1
ATOM 591 N N . MET A 1 74 ? -8.616 1.145 15.990 1.00 97.38 74 MET A N 1
ATOM 592 C CA . MET A 1 74 ? -9.064 0.230 17.041 1.00 97.38 74 MET A CA 1
ATOM 593 C C . MET A 1 74 ? -7.919 -0.526 17.724 1.00 97.38 74 MET A C 1
ATOM 595 O O . MET A 1 74 ? -8.165 -1.514 18.419 1.00 97.38 74 MET A O 1
ATOM 599 N N . GLN A 1 75 ? -6.657 -0.142 17.499 1.00 94.56 75 GLN A N 1
ATOM 600 C CA . GLN A 1 75 ? -5.521 -0.894 18.045 1.00 94.56 75 GLN A CA 1
ATOM 601 C C . GLN A 1 75 ? -5.483 -0.923 19.585 1.00 94.56 75 GLN A C 1
ATOM 603 O O . GLN A 1 75 ? -5.014 -1.907 20.159 1.00 94.56 75 GLN A O 1
ATOM 608 N N . GLU A 1 76 ? -5.979 0.123 20.259 1.00 95.44 76 GLU A N 1
ATOM 609 C CA . GLU A 1 76 ? -6.017 0.192 21.727 1.00 95.44 76 GLU A CA 1
ATOM 610 C C . GLU A 1 76 ? -7.212 -0.580 22.310 1.00 95.44 76 GLU A C 1
ATOM 612 O O . GLU A 1 76 ? -7.114 -1.157 23.394 1.00 95.44 76 GLU A O 1
ATOM 617 N N . GLU A 1 77 ? -8.335 -0.618 21.590 1.00 98.00 77 GLU A N 1
ATOM 618 C CA . GLU A 1 77 ? -9.568 -1.300 21.986 1.00 98.00 77 GLU A CA 1
ATOM 619 C C . GLU A 1 77 ? -9.514 -2.806 21.739 1.00 98.00 77 GLU A C 1
ATOM 621 O O . GLU A 1 77 ? -10.074 -3.573 22.522 1.00 98.00 77 GLU A O 1
ATOM 626 N N . GLU A 1 78 ? -8.840 -3.229 20.669 1.00 97.38 78 GLU A N 1
ATOM 627 C CA . GLU A 1 78 ? -8.741 -4.627 20.240 1.00 97.38 78 GLU A CA 1
ATOM 628 C C . GLU A 1 78 ? -7.269 -5.083 20.109 1.00 97.38 78 GLU A C 1
ATOM 630 O O . GLU A 1 78 ? -6.843 -5.562 19.049 1.00 97.38 78 GLU A O 1
ATOM 635 N N . PRO A 1 79 ? -6.459 -4.983 21.185 1.00 95.75 79 PRO A N 1
ATOM 636 C CA . PRO A 1 79 ? -5.010 -5.200 21.127 1.00 95.75 79 PRO A CA 1
ATOM 637 C C . PRO A 1 79 ? -4.619 -6.640 20.765 1.00 95.75 79 PRO A C 1
ATOM 639 O O . PRO A 1 79 ? -3.581 -6.872 20.145 1.00 95.75 79 PRO A O 1
ATOM 642 N N . GLU A 1 80 ? -5.451 -7.626 21.109 1.00 96.75 80 GLU A N 1
ATOM 643 C CA . GLU A 1 80 ? -5.197 -9.026 20.749 1.00 96.75 80 GLU A CA 1
ATOM 644 C C . GLU A 1 80 ? -5.400 -9.284 19.254 1.00 96.75 80 GLU A C 1
ATOM 646 O O . GLU A 1 80 ? -4.594 -9.981 18.635 1.00 96.75 80 GLU A O 1
ATOM 651 N N . VAL A 1 81 ? -6.437 -8.684 18.659 1.00 98.00 81 VAL A N 1
ATOM 652 C CA . VAL A 1 81 ? -6.667 -8.748 17.210 1.00 98.00 81 VAL A CA 1
ATOM 653 C C . VAL A 1 81 ? -5.527 -8.047 16.486 1.00 98.00 81 VAL A C 1
ATOM 655 O O . VAL A 1 81 ? -4.982 -8.588 15.525 1.00 98.00 81 VAL A O 1
ATOM 658 N N . PHE A 1 82 ? -5.129 -6.870 16.974 1.00 96.81 82 PHE A N 1
ATOM 659 C CA . PHE A 1 82 ? -4.005 -6.124 16.426 1.00 96.81 82 PHE A CA 1
ATOM 660 C C . PHE A 1 82 ? -2.723 -6.967 16.403 1.00 96.81 82 PHE A C 1
ATOM 662 O O . PHE A 1 82 ? -2.105 -7.116 15.348 1.00 96.81 82 PHE A O 1
ATOM 669 N N . ARG A 1 83 ? -2.375 -7.605 17.528 1.00 95.69 83 ARG A N 1
ATOM 670 C CA . ARG A 1 83 ? -1.216 -8.503 17.632 1.00 95.69 83 ARG A CA 1
ATOM 671 C C . ARG A 1 83 ? -1.307 -9.691 16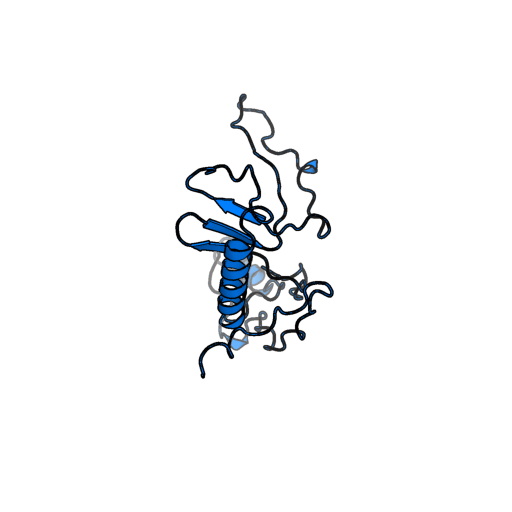.670 1.00 95.69 83 ARG A C 1
ATOM 673 O O . ARG A 1 83 ? -0.335 -9.974 15.975 1.00 95.69 83 ARG A O 1
ATOM 680 N N . GLU A 1 84 ? -2.455 -10.368 16.586 1.00 97.19 84 GLU A N 1
ATOM 681 C CA . GLU A 1 84 ? -2.643 -11.494 15.657 1.00 97.19 84 GLU A CA 1
ATOM 682 C C . GLU A 1 84 ? -2.455 -11.057 14.195 1.00 97.19 84 GLU A C 1
ATOM 684 O O . GLU A 1 84 ? -1.796 -11.740 13.404 1.00 97.19 84 GLU A O 1
ATOM 689 N N . MET A 1 85 ? -3.000 -9.893 13.832 1.00 97.25 85 MET A N 1
ATOM 690 C CA . MET A 1 85 ? -2.840 -9.332 12.495 1.00 97.25 85 MET A CA 1
ATOM 691 C C . MET A 1 85 ? -1.383 -8.972 12.190 1.00 97.25 85 MET A C 1
ATOM 693 O O . MET A 1 85 ? -0.922 -9.256 11.082 1.00 97.25 85 MET A O 1
ATOM 697 N N . LEU A 1 86 ? -0.654 -8.396 13.152 1.00 94.44 86 LEU A N 1
ATOM 698 C CA . LEU A 1 86 ? 0.772 -8.083 13.019 1.00 94.44 86 LEU A CA 1
ATOM 699 C C . LEU A 1 86 ? 1.607 -9.349 12.815 1.00 94.44 86 LEU A C 1
ATOM 701 O O . LEU A 1 86 ? 2.338 -9.444 11.830 1.00 94.44 86 LEU A O 1
ATOM 705 N N . GLU A 1 87 ? 1.435 -10.360 13.668 1.00 93.62 87 GLU A N 1
ATOM 706 C CA . GLU A 1 87 ? 2.140 -11.641 13.544 1.00 93.62 87 GLU A CA 1
ATOM 707 C C . GLU A 1 87 ? 1.868 -12.296 12.186 1.00 93.62 87 GLU A C 1
ATOM 709 O O . GLU A 1 87 ? 2.774 -12.819 11.528 1.00 93.62 87 GLU A O 1
ATOM 714 N N . ARG A 1 88 ? 0.613 -12.249 11.724 1.00 96.00 88 ARG A N 1
ATOM 715 C CA . ARG A 1 88 ? 0.249 -12.792 10.416 1.00 96.00 88 ARG A CA 1
ATOM 716 C C . ARG A 1 88 ? 0.886 -12.007 9.273 1.00 96.00 88 ARG A C 1
ATOM 718 O O . ARG A 1 88 ? 1.322 -12.623 8.297 1.00 96.00 88 ARG A O 1
ATOM 725 N N . PHE A 1 89 ? 0.929 -10.682 9.373 1.00 93.81 89 PHE A N 1
ATOM 726 C CA . PHE A 1 89 ? 1.580 -9.823 8.389 1.00 93.81 89 PHE A CA 1
ATOM 727 C C . PHE A 1 89 ? 3.081 -10.117 8.310 1.00 93.81 89 PHE A C 1
ATOM 729 O O . PHE A 1 89 ? 3.597 -10.341 7.217 1.00 93.81 89 PHE A O 1
ATOM 736 N N . GLU A 1 90 ? 3.767 -10.208 9.450 1.00 88.81 90 GLU A N 1
ATOM 737 C CA . GLU A 1 90 ? 5.197 -10.525 9.517 1.00 88.81 90 GLU A CA 1
ATOM 738 C C . GLU A 1 90 ? 5.507 -11.899 8.921 1.00 88.81 90 GLU A C 1
ATOM 740 O O . GLU A 1 90 ? 6.412 -12.026 8.100 1.00 88.81 90 GLU A O 1
ATOM 745 N N . GLN A 1 91 ? 4.714 -12.928 9.233 1.00 91.25 91 GLN A N 1
ATOM 746 C CA . GLN A 1 91 ? 4.879 -14.256 8.627 1.00 91.25 91 GLN A CA 1
ATOM 747 C C . GLN A 1 91 ? 4.773 -14.219 7.094 1.00 91.25 91 GLN A C 1
ATOM 749 O O . GLN A 1 91 ? 5.529 -14.898 6.390 1.00 91.25 91 GLN A O 1
ATOM 754 N N . LEU A 1 92 ? 3.832 -13.436 6.559 1.00 92.19 92 LEU A N 1
ATOM 755 C CA . LEU A 1 92 ? 3.672 -13.260 5.115 1.00 92.19 92 LEU A CA 1
ATOM 756 C C . LEU A 1 92 ? 4.846 -12.477 4.516 1.00 92.19 92 LEU A C 1
ATOM 758 O O . LEU A 1 92 ? 5.386 -12.884 3.489 1.00 92.19 92 LEU A O 1
ATOM 762 N N . ALA A 1 93 ? 5.293 -11.410 5.177 1.00 86.94 93 ALA A N 1
ATOM 763 C CA . ALA A 1 93 ? 6.451 -10.635 4.744 1.00 86.94 93 ALA A CA 1
ATOM 764 C C . ALA A 1 93 ? 7.731 -11.491 4.722 1.00 86.94 93 ALA A C 1
ATOM 766 O O . ALA A 1 93 ? 8.450 -11.498 3.728 1.00 86.94 93 ALA A O 1
ATOM 767 N N . HIS A 1 94 ? 7.969 -12.295 5.759 1.00 85.38 94 HIS A N 1
ATOM 768 C CA . HIS A 1 94 ? 9.136 -13.179 5.864 1.00 85.38 94 HIS A CA 1
ATOM 769 C C . HIS A 1 94 ? 9.144 -14.322 4.842 1.00 85.38 94 HIS A C 1
ATOM 771 O O . HIS A 1 94 ? 10.206 -14.841 4.505 1.00 85.38 94 HIS A O 1
ATOM 777 N N . SER A 1 95 ? 7.972 -14.743 4.365 1.00 87.94 95 SER A N 1
ATOM 778 C CA . SER A 1 95 ? 7.847 -15.774 3.326 1.00 87.94 95 SER A CA 1
ATOM 779 C C . SER A 1 95 ? 7.756 -15.199 1.910 1.00 87.94 95 SER A C 1
ATOM 781 O O . SER A 1 95 ? 7.654 -15.961 0.946 1.00 87.94 95 SER A O 1
ATOM 783 N N . SER A 1 96 ? 7.807 -13.872 1.770 1.00 86.19 96 SER A N 1
ATOM 784 C CA . SER A 1 96 ? 7.790 -13.200 0.475 1.00 86.19 96 SER A CA 1
ATOM 785 C C . SER A 1 96 ? 9.155 -13.266 -0.209 1.00 86.19 96 SER A C 1
ATOM 787 O O . SER A 1 96 ? 10.205 -13.341 0.429 1.00 86.19 96 SER A O 1
ATOM 789 N N . VAL A 1 97 ? 9.141 -13.233 -1.541 1.00 83.25 97 VAL A N 1
ATOM 790 C CA . VAL A 1 97 ? 10.365 -13.071 -2.333 1.00 83.25 97 VAL A CA 1
ATOM 791 C C . VAL A 1 97 ? 10.780 -11.595 -2.358 1.00 83.25 97 VAL A C 1
ATOM 793 O O . VAL A 1 97 ? 9.902 -10.730 -2.324 1.00 83.25 97 VAL A O 1
ATOM 796 N N . PRO A 1 98 ? 12.085 -11.282 -2.444 1.00 77.00 98 PRO A N 1
ATOM 797 C CA . PRO A 1 98 ? 12.544 -9.905 -2.603 1.00 77.00 98 PRO A CA 1
ATOM 798 C C . PRO A 1 98 ? 11.944 -9.235 -3.844 1.00 77.00 98 PRO A C 1
ATOM 800 O O . PRO A 1 98 ? 11.761 -9.878 -4.882 1.00 77.00 98 PRO A O 1
ATOM 803 N N . THR A 1 99 ? 11.683 -7.930 -3.756 1.00 76.62 99 THR A N 1
ATOM 804 C CA . THR A 1 99 ? 11.256 -7.130 -4.909 1.00 76.62 99 THR A CA 1
ATOM 805 C C . THR A 1 99 ? 12.355 -7.133 -5.974 1.00 76.62 99 THR A C 1
ATOM 807 O O . THR A 1 99 ? 13.532 -6.951 -5.673 1.00 76.62 99 THR A O 1
ATOM 810 N N . ALA A 1 100 ? 11.974 -7.310 -7.241 1.00 76.75 100 ALA A N 1
ATOM 811 C CA . ALA A 1 100 ? 12.900 -7.241 -8.377 1.00 76.75 100 ALA A CA 1
ATOM 812 C C . ALA A 1 100 ? 13.208 -5.796 -8.828 1.00 76.75 100 ALA A C 1
ATOM 814 O O . ALA A 1 100 ? 13.869 -5.597 -9.841 1.00 76.75 100 ALA A O 1
ATOM 815 N N . TYR A 1 101 ? 12.702 -4.795 -8.106 1.00 76.94 101 TYR A N 1
ATOM 816 C CA . TYR A 1 101 ? 12.954 -3.383 -8.359 1.00 76.94 101 TYR A CA 1
ATOM 817 C C . TYR A 1 101 ? 14.302 -2.995 -7.761 1.00 76.94 101 TYR A C 1
ATOM 819 O O . TYR A 1 101 ? 14.575 -3.285 -6.601 1.00 76.94 101 TYR A O 1
ATOM 827 N N . CYS A 1 102 ? 15.122 -2.317 -8.550 1.00 73.44 102 CYS A N 1
ATOM 828 C CA . CYS A 1 102 ? 16.486 -1.933 -8.188 1.00 73.44 102 CYS A CA 1
ATOM 829 C C . CYS A 1 102 ? 16.728 -0.416 -8.287 1.00 73.44 102 CYS A C 1
ATOM 831 O O . CYS A 1 102 ? 17.877 0.005 -8.264 1.00 73.44 102 CYS A O 1
ATOM 833 N N . GLY A 1 103 ? 15.683 0.403 -8.470 1.00 73.38 103 GLY A N 1
ATOM 834 C CA . GLY A 1 103 ? 15.801 1.870 -8.486 1.00 73.38 103 GLY A CA 1
ATOM 835 C C . GLY A 1 103 ? 16.531 2.480 -9.687 1.00 73.38 103 GLY A C 1
ATOM 836 O O . GLY A 1 103 ? 16.739 3.687 -9.710 1.00 73.38 103 GLY A O 1
ATOM 837 N N . ILE A 1 104 ? 16.920 1.682 -10.684 1.00 77.31 104 ILE A N 1
ATOM 838 C CA . ILE A 1 104 ? 17.708 2.144 -11.832 1.00 77.31 104 ILE A CA 1
ATOM 839 C C . ILE A 1 104 ? 16.943 1.877 -13.126 1.00 77.31 104 ILE A C 1
ATOM 841 O O . ILE A 1 104 ? 16.489 0.759 -13.379 1.00 77.31 104 ILE A O 1
ATOM 845 N N . GLU A 1 105 ? 16.832 2.910 -13.959 1.00 80.69 105 GLU A N 1
ATOM 846 C CA . GLU A 1 105 ? 16.320 2.795 -15.322 1.00 80.69 105 GLU A CA 1
ATOM 847 C C . GLU A 1 105 ? 17.369 2.170 -16.252 1.00 80.69 105 GLU A C 1
ATOM 849 O O . GLU A 1 105 ? 18.561 2.477 -16.175 1.00 80.69 105 GLU A O 1
ATOM 854 N N . ASP A 1 106 ? 16.924 1.321 -17.178 1.00 84.06 106 ASP A N 1
ATOM 855 C CA . ASP A 1 106 ? 17.783 0.794 -18.235 1.00 84.06 106 ASP A CA 1
ATOM 856 C C . ASP A 1 106 ? 17.801 1.755 -19.430 1.00 84.06 106 ASP A C 1
ATOM 858 O O . ASP A 1 106 ? 16.891 1.765 -20.262 1.00 84.06 106 ASP A O 1
ATOM 862 N N . LEU A 1 107 ? 18.843 2.586 -19.505 1.00 86.19 107 LEU A N 1
ATOM 863 C CA . LEU A 1 107 ? 18.934 3.650 -20.507 1.00 86.19 107 LEU A CA 1
ATOM 864 C C . LEU A 1 107 ? 18.999 3.131 -21.953 1.00 86.19 107 LEU A C 1
ATOM 866 O O . LEU A 1 107 ? 18.608 3.858 -22.866 1.00 86.19 107 LEU A O 1
ATOM 870 N N . ALA A 1 108 ? 19.403 1.872 -22.172 1.00 85.88 108 ALA A N 1
ATOM 871 C CA . ALA A 1 108 ? 19.407 1.260 -23.503 1.00 85.88 108 ALA A CA 1
ATOM 872 C C . ALA A 1 108 ? 17.993 1.159 -24.110 1.00 85.88 108 ALA A C 1
ATOM 874 O O . ALA A 1 108 ? 17.836 1.106 -25.333 1.00 85.88 108 ALA A O 1
ATOM 875 N N . ALA A 1 109 ? 16.952 1.188 -23.270 1.00 88.94 109 ALA A N 1
ATOM 876 C CA . ALA A 1 109 ? 15.564 1.233 -23.716 1.00 88.94 109 ALA A CA 1
ATOM 877 C C . ALA A 1 109 ? 15.255 2.484 -24.546 1.00 88.94 109 ALA A C 1
ATOM 879 O O . ALA A 1 109 ? 14.531 2.396 -25.541 1.00 88.94 109 ALA A O 1
ATOM 880 N N . TYR A 1 110 ? 15.817 3.636 -24.165 1.00 89.56 110 TYR A N 1
ATOM 881 C CA . TYR A 1 110 ? 15.601 4.898 -24.871 1.00 89.56 110 TYR A CA 1
ATOM 882 C C . TYR A 1 110 ? 16.291 4.900 -26.238 1.00 89.56 110 TYR A C 1
ATOM 884 O O . TYR A 1 110 ? 15.675 5.298 -27.226 1.00 89.56 110 TYR A O 1
ATOM 892 N N . ASP A 1 111 ? 17.509 4.359 -26.326 1.00 88.19 111 ASP A N 1
ATOM 893 C CA . ASP A 1 111 ? 18.236 4.247 -27.596 1.00 88.19 111 ASP A CA 1
ATOM 894 C C . ASP A 1 111 ? 17.448 3.418 -28.621 1.00 88.19 111 ASP A C 1
ATOM 896 O O . ASP A 1 111 ? 17.327 3.795 -29.789 1.00 88.19 111 ASP A O 1
ATOM 900 N N . VAL A 1 112 ? 16.87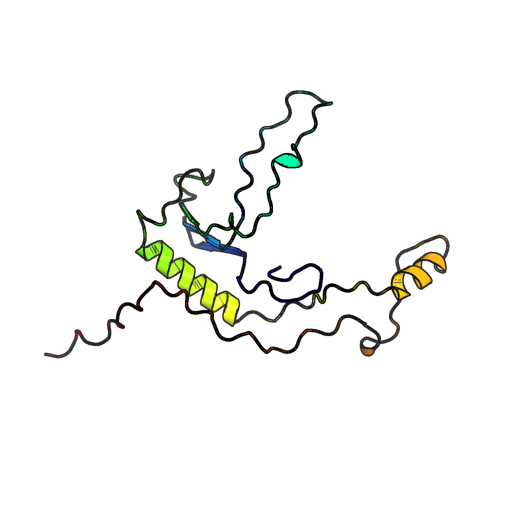6 2.290 -28.187 1.00 89.56 112 VAL A N 1
ATOM 901 C CA . VAL A 1 112 ? 16.060 1.423 -29.050 1.00 89.56 112 VAL A CA 1
ATOM 902 C C . VAL A 1 112 ? 14.719 2.067 -29.387 1.00 89.56 112 VAL A C 1
ATOM 904 O O . VAL A 1 112 ? 14.266 1.958 -30.525 1.00 89.56 112 VAL A O 1
ATOM 907 N N . PHE A 1 113 ? 14.093 2.762 -28.437 1.00 92.31 113 PHE A N 1
ATOM 908 C CA . PHE A 1 113 ? 12.866 3.518 -28.678 1.00 92.31 113 PHE A CA 1
ATOM 909 C C . PHE A 1 113 ? 13.046 4.540 -29.807 1.00 92.31 113 PHE A C 1
ATOM 911 O O . PHE A 1 113 ? 12.270 4.524 -30.761 1.00 92.31 113 PHE A O 1
ATOM 918 N N . GLU A 1 114 ? 14.096 5.364 -29.751 1.00 90.50 114 GLU A N 1
ATOM 919 C CA . GLU A 1 114 ? 14.391 6.369 -30.784 1.00 90.50 114 GLU A CA 1
ATOM 920 C C . GLU A 1 114 ? 14.677 5.737 -32.155 1.00 90.50 114 GLU A C 1
ATOM 922 O O . GLU A 1 114 ? 14.317 6.282 -33.202 1.00 90.50 114 GLU A O 1
ATOM 927 N N . GLN A 1 115 ? 15.297 4.555 -32.165 1.00 87.44 115 GLN A N 1
ATOM 928 C CA . GLN A 1 115 ? 15.639 3.827 -33.389 1.00 87.44 115 GLN A CA 1
ATOM 929 C C . GLN A 1 115 ? 14.460 3.022 -33.968 1.00 87.44 115 GLN A C 1
ATOM 931 O O . GLN A 1 115 ? 14.456 2.693 -35.159 1.00 87.44 115 GLN A O 1
ATOM 936 N N . ASN A 1 116 ? 13.431 2.732 -33.169 1.00 85.94 116 ASN A N 1
ATOM 937 C CA . ASN A 1 116 ? 12.281 1.929 -33.575 1.00 85.94 116 ASN A CA 1
ATOM 938 C C . ASN A 1 116 ? 11.219 2.755 -34.311 1.00 85.94 116 ASN A C 1
ATOM 940 O O . ASN A 1 116 ? 10.310 3.306 -33.694 1.00 85.94 116 ASN A O 1
ATOM 944 N N . TYR A 1 117 ? 11.300 2.771 -35.649 1.00 74.81 117 TYR A N 1
ATOM 945 C CA . TYR A 1 117 ? 10.231 3.122 -36.607 1.00 74.81 117 TYR A CA 1
ATOM 946 C C . TYR A 1 117 ? 9.24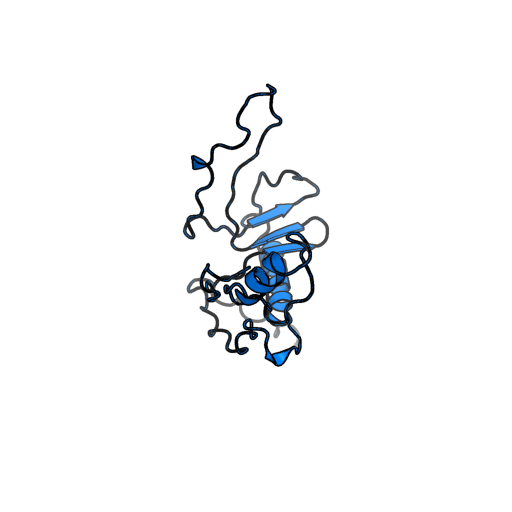7 4.225 -36.166 1.00 74.81 117 TYR A C 1
ATOM 948 O O . TYR A 1 117 ? 8.039 4.092 -36.354 1.00 74.81 117 TYR A O 1
ATOM 956 N N . GLY A 1 118 ? 9.755 5.336 -35.629 1.00 83.19 118 GLY A N 1
ATOM 957 C CA . GLY A 1 118 ? 8.921 6.445 -35.166 1.00 83.19 118 GLY A CA 1
ATOM 958 C C . GLY A 1 118 ? 8.567 6.386 -33.684 1.00 83.19 118 GLY A C 1
ATOM 959 O O . GLY A 1 118 ? 7.437 6.721 -33.334 1.00 83.19 118 GLY A O 1
ATOM 960 N N . ASN A 1 119 ? 9.533 6.035 -32.830 1.00 92.75 119 ASN A N 1
ATOM 961 C CA . ASN A 1 119 ? 9.425 6.133 -31.376 1.00 92.75 119 ASN A CA 1
ATOM 962 C C . ASN A 1 119 ? 8.419 5.134 -30.786 1.00 92.75 119 ASN A C 1
ATOM 964 O O . ASN A 1 119 ? 7.497 5.504 -30.057 1.00 92.75 119 ASN A O 1
ATOM 968 N N . PHE A 1 120 ? 8.575 3.853 -31.130 1.00 91.94 120 PHE A N 1
ATOM 969 C CA . PHE A 1 120 ? 7.769 2.771 -30.564 1.00 91.94 120 PHE A CA 1
ATOM 970 C C . PHE A 1 120 ? 8.521 2.008 -29.477 1.00 91.94 120 PHE A C 1
ATOM 972 O O . PHE A 1 120 ? 9.658 1.569 -29.662 1.00 91.94 120 PHE A O 1
ATOM 979 N N . VAL A 1 121 ? 7.836 1.779 -28.353 1.00 91.69 121 VAL A N 1
ATOM 980 C CA . VAL A 1 121 ? 8.313 0.874 -27.304 1.00 91.69 121 VAL A CA 1
ATOM 981 C C . VAL A 1 121 ? 8.376 -0.544 -27.872 1.00 91.69 121 VAL A C 1
ATOM 983 O O . VAL A 1 121 ? 7.400 -1.047 -28.431 1.00 91.69 121 VAL A O 1
ATOM 986 N N . GLY A 1 122 ? 9.525 -1.191 -27.720 1.00 88.62 122 GLY A N 1
ATOM 987 C CA . GLY A 1 122 ? 9.767 -2.551 -28.185 1.00 88.62 122 GLY A CA 1
ATOM 988 C C . GLY A 1 122 ? 10.912 -3.190 -27.404 1.00 88.62 122 GLY A C 1
ATOM 989 O O . GLY A 1 122 ? 11.516 -2.512 -26.583 1.00 88.62 122 GLY A O 1
ATOM 990 N N . PRO A 1 123 ? 11.213 -4.478 -27.622 1.00 88.88 123 PRO A N 1
ATOM 991 C CA . PRO A 1 123 ? 12.306 -5.151 -26.925 1.00 88.88 123 PRO A CA 1
ATOM 992 C C . PRO A 1 123 ? 13.645 -4.440 -27.163 1.00 88.88 123 PRO A C 1
ATOM 994 O O . PRO A 1 123 ? 14.008 -4.210 -28.314 1.00 88.88 123 PRO A O 1
ATOM 997 N N . TRP A 1 124 ? 14.371 -4.122 -26.089 1.00 87.56 124 TRP A N 1
ATOM 998 C CA . TRP A 1 124 ? 15.698 -3.484 -26.151 1.00 87.56 124 TRP A CA 1
ATOM 999 C C . TRP A 1 124 ? 16.823 -4.330 -25.541 1.00 87.56 124 TRP A C 1
ATOM 1001 O O . TRP A 1 124 ? 17.995 -4.028 -25.733 1.00 87.56 124 TRP A O 1
ATOM 1011 N N . VAL A 1 125 ? 16.460 -5.409 -24.846 1.00 86.81 125 VAL A N 1
ATOM 1012 C CA . VAL A 1 125 ? 17.374 -6.379 -24.239 1.00 86.81 125 VAL A CA 1
ATOM 1013 C C . VAL A 1 125 ? 17.395 -7.628 -25.114 1.00 86.81 125 VAL A C 1
ATOM 1015 O O . VAL A 1 125 ? 16.342 -8.228 -25.348 1.00 86.81 125 VAL A O 1
ATOM 1018 N N . ALA A 1 126 ? 18.570 -8.030 -25.605 1.00 78.69 126 ALA A N 1
ATOM 1019 C CA . ALA A 1 126 ? 18.699 -9.228 -26.433 1.00 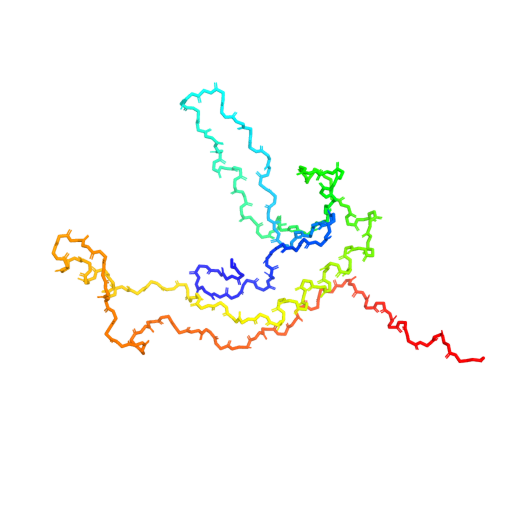78.69 126 ALA A CA 1
ATOM 1020 C C . ALA A 1 126 ? 18.822 -10.491 -25.572 1.00 78.69 126 ALA A C 1
ATOM 1022 O O . ALA A 1 126 ? 18.331 -11.555 -25.961 1.00 78.69 126 ALA A O 1
ATOM 1023 N N . GLN A 1 127 ? 19.452 -10.365 -24.398 1.00 76.25 127 GLN A N 1
ATOM 1024 C CA . GLN A 1 127 ? 19.652 -11.463 -23.456 1.00 76.25 127 GLN A CA 1
ATOM 1025 C C . GLN A 1 127 ? 19.392 -11.035 -21.997 1.00 76.25 127 GLN A C 1
ATOM 1027 O O . GLN A 1 127 ? 19.769 -9.932 -21.611 1.00 76.25 127 GLN A O 1
ATOM 1032 N N . PRO A 1 128 ? 18.785 -11.888 -21.147 1.00 67.69 128 PRO A N 1
ATOM 1033 C CA . PRO A 1 128 ? 18.402 -11.530 -19.772 1.00 67.69 128 PRO A CA 1
ATOM 1034 C C . PRO A 1 128 ? 19.543 -11.016 -18.879 1.00 67.69 128 PRO A C 1
ATOM 1036 O O . PRO A 1 128 ? 19.309 -10.237 -17.961 1.00 67.69 128 PRO A O 1
ATOM 1039 N N . GLU A 1 129 ? 20.777 -11.443 -19.122 1.00 70.06 129 GLU A N 1
ATOM 1040 C CA . GLU A 1 129 ? 21.977 -11.007 -18.402 1.00 70.06 129 GLU A CA 1
ATOM 1041 C C . GLU A 1 129 ? 22.399 -9.556 -18.687 1.00 70.06 129 GLU A C 1
ATOM 1043 O O . GLU A 1 129 ? 23.198 -8.999 -17.930 1.00 70.06 129 GLU A O 1
ATOM 1048 N N . GLU A 1 130 ? 21.865 -8.953 -19.752 1.00 66.56 130 GLU A N 1
ATOM 1049 C CA . GLU A 1 130 ? 22.077 -7.548 -20.122 1.00 66.56 130 GLU A CA 1
ATOM 1050 C C . GLU A 1 130 ? 21.166 -6.609 -19.315 1.00 66.56 130 GLU A C 1
ATOM 1052 O O . GLU A 1 130 ? 21.379 -5.399 -19.314 1.00 66.56 130 GLU A O 1
ATOM 1057 N N . VAL A 1 131 ? 20.188 -7.155 -18.577 1.00 71.56 131 VAL A N 1
ATOM 1058 C CA . VAL A 1 131 ? 19.323 -6.373 -17.692 1.00 71.56 131 VAL A CA 1
ATOM 1059 C C . VAL A 1 131 ? 20.167 -5.770 -16.568 1.00 71.56 131 VAL A C 1
ATOM 1061 O O . VAL A 1 131 ? 20.713 -6.472 -15.712 1.00 71.56 131 VAL A O 1
ATOM 1064 N N . MET A 1 132 ? 20.245 -4.438 -16.561 1.00 67.75 132 MET A N 1
ATOM 1065 C CA . MET A 1 132 ? 20.954 -3.658 -15.540 1.00 67.75 132 MET A CA 1
ATOM 1066 C C . MET A 1 132 ? 20.394 -3.894 -14.133 1.00 67.75 132 MET A C 1
ATOM 1068 O O . MET A 1 132 ? 21.131 -3.875 -13.146 1.00 67.75 132 MET A O 1
ATOM 1072 N N . CYS A 1 133 ? 19.095 -4.169 -14.047 1.00 70.25 133 CYS A N 1
ATOM 1073 C CA . CYS A 1 133 ? 18.399 -4.443 -12.805 1.00 70.25 133 CYS A CA 1
ATOM 1074 C C . CYS A 1 133 ? 18.645 -5.874 -12.316 1.00 70.25 133 CYS A C 1
ATOM 1076 O O . CYS A 1 133 ? 17.963 -6.817 -12.721 1.00 70.25 133 CYS A O 1
ATOM 1078 N N . LYS A 1 134 ? 19.634 -6.044 -11.437 1.00 66.06 134 LYS A N 1
ATOM 1079 C CA . LYS A 1 134 ? 19.893 -7.319 -10.756 1.00 66.06 134 LYS A CA 1
ATOM 1080 C C . LYS A 1 134 ? 19.211 -7.300 -9.386 1.00 66.06 134 LYS A C 1
ATOM 1082 O O . LYS A 1 134 ? 19.368 -6.307 -8.678 1.00 66.06 134 LYS A O 1
ATOM 1087 N N . PRO A 1 135 ? 18.480 -8.360 -8.992 1.00 57.81 135 PRO A N 1
ATOM 1088 C CA . PRO A 1 135 ? 17.872 -8.427 -7.666 1.00 57.81 135 PRO A CA 1
ATOM 1089 C C . PRO A 1 135 ? 18.935 -8.223 -6.584 1.00 57.81 135 PRO A C 1
ATOM 1091 O O . PRO A 1 135 ? 20.018 -8.812 -6.671 1.00 57.81 135 PRO A O 1
ATOM 1094 N N . LEU A 1 136 ? 18.630 -7.406 -5.574 1.00 54.22 136 LEU A N 1
ATOM 1095 C CA . LEU A 1 136 ? 19.508 -7.253 -4.416 1.00 54.22 136 LEU A CA 1
ATOM 1096 C C . LEU A 1 136 ? 19.684 -8.613 -3.706 1.00 54.22 136 LEU A C 1
ATOM 1098 O O . LEU A 1 136 ? 18.729 -9.397 -3.636 1.00 54.22 136 LEU A O 1
ATOM 1102 N N . PRO A 1 137 ? 20.887 -8.926 -3.184 1.00 51.66 137 PRO A N 1
ATOM 1103 C CA . PRO A 1 137 ? 21.101 -10.116 -2.367 1.00 51.66 137 PRO A CA 1
ATOM 1104 C C . PRO A 1 137 ? 20.165 -10.140 -1.150 1.00 51.66 137 PRO A C 1
ATOM 1106 O O . PRO A 1 137 ? 19.877 -9.105 -0.559 1.00 51.66 137 PRO A O 1
ATOM 1109 N N . LEU A 1 138 ? 19.742 -11.340 -0.747 1.00 46.59 138 LEU A N 1
ATOM 1110 C CA . LEU A 1 138 ? 18.805 -11.648 0.350 1.00 46.59 138 LEU A CA 1
ATOM 1111 C C . LEU A 1 138 ? 19.276 -11.263 1.773 1.00 46.59 138 LEU A C 1
ATOM 1113 O O . LEU A 1 138 ? 18.748 -11.795 2.749 1.00 46.59 138 LEU A O 1
ATOM 1117 N N . GLU A 1 139 ? 20.259 -10.379 1.932 1.00 48.66 139 GLU A N 1
ATOM 1118 C CA . GLU A 1 139 ? 20.698 -9.940 3.258 1.00 48.66 139 GLU A CA 1
ATOM 1119 C C . GLU A 1 139 ? 19.706 -8.916 3.819 1.00 48.66 139 GLU A C 1
ATOM 1121 O O . GLU A 1 139 ? 19.905 -7.706 3.755 1.00 48.66 139 GLU A O 1
ATOM 1126 N N . LEU A 1 140 ? 18.593 -9.422 4.357 1.00 45.09 140 LEU A N 1
ATOM 1127 C CA . LEU A 1 140 ? 17.711 -8.638 5.214 1.00 45.09 140 LEU A CA 1
ATOM 1128 C C . LEU A 1 140 ? 18.539 -8.141 6.411 1.00 45.09 140 LEU A C 1
ATOM 1130 O O . LEU A 1 140 ? 19.150 -8.972 7.095 1.00 45.09 140 LEU A O 1
ATOM 1134 N N . PRO A 1 141 ? 18.577 -6.826 6.701 1.00 41.69 141 PRO A N 1
ATOM 1135 C CA . PRO A 1 141 ? 19.161 -6.361 7.946 1.00 41.69 141 PRO A CA 1
ATOM 1136 C C . PRO A 1 141 ? 18.412 -7.027 9.101 1.00 41.69 141 PRO A C 1
ATOM 1138 O O . PRO A 1 141 ? 17.183 -7.130 9.084 1.00 41.69 141 PRO A O 1
ATOM 1141 N N . ALA A 1 142 ? 19.170 -7.524 10.081 1.00 39.03 142 ALA A N 1
ATOM 1142 C CA . ALA A 1 142 ? 18.616 -8.100 11.295 1.00 39.03 142 ALA A CA 1
ATOM 1143 C C . ALA A 1 142 ? 17.568 -7.138 11.862 1.00 39.03 142 ALA A C 1
ATOM 1145 O O . ALA A 1 142 ? 17.862 -5.959 12.063 1.00 39.03 142 ALA A O 1
ATOM 1146 N N . THR A 1 143 ? 16.361 -7.666 12.068 1.00 41.59 143 THR A N 1
ATOM 1147 C CA . THR A 1 143 ? 15.237 -7.042 12.767 1.00 41.59 143 THR A CA 1
ATOM 1148 C C . THR A 1 143 ? 15.725 -5.992 13.757 1.00 41.59 143 THR A C 1
ATOM 1150 O O . THR A 1 143 ? 16.337 -6.338 14.772 1.00 41.59 143 THR A O 1
ATOM 1153 N N . THR A 1 144 ? 15.455 -4.714 13.484 1.00 35.56 144 THR A N 1
ATOM 1154 C CA . THR A 1 144 ? 15.384 -3.740 14.567 1.00 35.56 144 THR A CA 1
ATOM 1155 C C . THR A 1 144 ? 14.201 -4.188 15.406 1.00 35.56 144 THR A C 1
ATOM 1157 O O . THR A 1 144 ? 13.048 -3.957 15.057 1.00 35.56 144 THR A O 1
ATOM 1160 N N . VAL A 1 145 ? 14.501 -4.949 16.459 1.00 36.38 145 VAL A N 1
ATOM 1161 C CA . VAL A 1 145 ? 13.598 -5.132 17.586 1.00 36.38 145 VAL A CA 1
ATOM 1162 C C . VAL A 1 145 ? 13.129 -3.726 17.932 1.00 36.38 145 VAL A C 1
ATOM 1164 O O . VAL A 1 145 ? 13.955 -2.868 18.240 1.00 36.38 145 VAL A O 1
ATOM 1167 N N . MET A 1 146 ? 11.835 -3.460 17.770 1.00 38.56 146 MET A N 1
ATOM 1168 C CA . MET A 1 146 ? 11.228 -2.251 18.308 1.00 38.56 146 MET A CA 1
ATOM 1169 C C . MET A 1 146 ? 11.457 -2.320 19.820 1.00 38.56 146 MET A C 1
ATOM 1171 O O . MET A 1 146 ? 10.769 -3.064 20.520 1.00 38.56 146 MET A O 1
ATOM 1175 N N . ASP A 1 147 ? 12.493 -1.629 20.301 1.00 34.22 147 ASP A N 1
ATOM 1176 C CA . ASP A 1 147 ? 12.766 -1.443 21.723 1.00 34.22 147 ASP A CA 1
ATOM 1177 C C . ASP A 1 147 ? 11.498 -0.851 22.350 1.00 34.22 147 ASP A C 1
ATOM 1179 O O . ASP A 1 147 ? 11.181 0.322 22.151 1.00 34.22 147 ASP A O 1
ATOM 1183 N N . GLY A 1 148 ? 10.729 -1.680 23.060 1.00 35.94 148 GLY A N 1
ATOM 1184 C CA . GLY A 1 148 ? 9.516 -1.234 23.746 1.00 35.94 148 GLY A CA 1
ATOM 1185 C C . GLY A 1 148 ? 8.398 -2.260 23.901 1.00 35.94 148 GLY A C 1
ATOM 1186 O O . GLY A 1 148 ? 7.538 -2.050 24.752 1.00 35.94 148 GLY A O 1
ATOM 1187 N N . ILE A 1 149 ? 8.398 -3.371 23.159 1.00 38.47 149 ILE A N 1
ATOM 1188 C CA . ILE A 1 149 ? 7.426 -4.455 23.376 1.00 38.47 149 ILE A CA 1
ATOM 1189 C C . ILE A 1 149 ? 8.179 -5.664 23.922 1.00 38.47 149 ILE A C 1
ATOM 1191 O O . ILE A 1 149 ? 8.842 -6.388 23.180 1.00 38.47 149 ILE A O 1
ATOM 1195 N N . GLU A 1 150 ? 8.108 -5.872 25.240 1.00 30.55 150 GLU A N 1
ATOM 1196 C CA . GLU A 1 150 ? 8.584 -7.129 25.813 1.00 30.55 150 GLU A CA 1
ATOM 1197 C C . GLU A 1 150 ? 7.764 -8.289 25.227 1.00 30.55 150 GLU A C 1
ATOM 1199 O O . GLU A 1 150 ? 6.529 -8.223 25.220 1.00 30.55 150 GLU A O 1
ATOM 1204 N N . PRO A 1 151 ? 8.409 -9.364 24.742 1.00 34.16 151 PRO A N 1
ATOM 1205 C CA . PRO A 1 151 ? 7.688 -10.542 24.300 1.00 34.16 151 PRO A CA 1
ATOM 1206 C C . PRO A 1 151 ? 6.946 -11.135 25.498 1.00 34.16 151 PRO A C 1
ATOM 1208 O O . PRO A 1 151 ? 7.560 -11.609 26.457 1.00 34.16 151 PRO A O 1
ATOM 1211 N N . VAL A 1 152 ? 5.612 -11.124 25.442 1.00 39.72 152 VAL A N 1
ATOM 1212 C CA . VAL A 1 152 ? 4.787 -11.848 26.409 1.00 39.72 152 VAL A CA 1
ATOM 1213 C C . VAL A 1 152 ? 5.169 -13.321 26.317 1.00 39.72 152 VAL A C 1
ATOM 1215 O O . VAL A 1 152 ? 5.144 -13.928 25.244 1.00 39.72 152 VAL A O 1
ATOM 1218 N N . ALA A 1 153 ? 5.587 -13.876 27.453 1.00 33.41 153 ALA A N 1
ATOM 1219 C CA . ALA A 1 153 ? 6.048 -15.247 27.565 1.00 33.41 153 ALA A CA 1
ATOM 1220 C C . ALA A 1 153 ? 5.052 -16.222 26.916 1.00 33.41 153 ALA A C 1
ATOM 1222 O O . ALA A 1 153 ? 3.855 -16.203 27.197 1.00 33.41 153 ALA A O 1
ATOM 1223 N N . SER A 1 154 ? 5.588 -17.095 26.060 1.00 34.19 154 SER A N 1
ATOM 1224 C CA . SER A 1 154 ? 4.886 -18.215 25.437 1.00 34.19 154 SER A CA 1
ATOM 1225 C C . SER A 1 154 ? 4.026 -18.962 26.461 1.00 34.19 154 SER A C 1
ATOM 1227 O O . SER A 1 154 ? 4.553 -19.648 27.339 1.00 34.19 154 SER A O 1
ATOM 1229 N N . VAL A 1 155 ? 2.703 -18.905 26.297 1.00 41.91 155 VAL A N 1
ATOM 1230 C CA . VAL A 1 155 ? 1.753 -19.776 26.999 1.00 41.91 155 VAL A CA 1
ATOM 1231 C C . VAL A 1 155 ? 1.960 -21.205 26.495 1.00 41.91 155 VAL A C 1
ATOM 1233 O O . VAL A 1 155 ? 1.321 -21.646 25.541 1.00 41.91 155 VAL A O 1
ATOM 1236 N N . LYS A 1 156 ? 2.904 -21.932 27.099 1.00 37.66 156 LYS A N 1
ATOM 1237 C CA . LYS A 1 156 ? 3.059 -23.377 26.885 1.00 37.66 156 LYS A CA 1
ATOM 1238 C C . LYS A 1 156 ? 3.089 -24.240 28.140 1.00 37.66 156 LYS A C 1
ATOM 1240 O O . LYS A 1 156 ? 3.023 -25.448 27.980 1.00 37.66 156 LYS A O 1
ATOM 1245 N N . ASP A 1 157 ? 3.014 -23.679 29.344 1.00 38.91 157 ASP A N 1
ATOM 1246 C CA . ASP A 1 157 ? 3.015 -24.488 30.570 1.00 38.91 157 ASP A CA 1
ATOM 1247 C C . ASP A 1 157 ? 1.844 -24.148 31.497 1.00 38.91 157 ASP A C 1
ATOM 1249 O O . ASP A 1 157 ? 2.021 -23.665 32.609 1.00 38.91 157 ASP A O 1
ATOM 1253 N N . VAL A 1 158 ? 0.616 -24.424 31.052 1.00 42.03 158 VAL A N 1
ATOM 1254 C CA . VAL A 1 158 ? -0.497 -24.692 31.976 1.00 42.03 158 VAL A CA 1
ATOM 1255 C C . VAL A 1 158 ? -1.308 -25.846 31.406 1.00 42.03 158 VAL A C 1
ATOM 1257 O O . VAL A 1 158 ? -2.376 -25.622 30.857 1.00 42.03 158 VAL A O 1
ATOM 1260 N N . HIS A 1 159 ? -0.772 -27.066 31.476 1.00 39.31 159 HIS A N 1
ATOM 1261 C CA . HIS A 1 159 ? -1.521 -28.331 31.559 1.00 39.31 159 HIS A CA 1
ATOM 1262 C C . HIS A 1 159 ? -0.544 -29.470 31.906 1.00 39.31 159 HIS A C 1
ATOM 1264 O O . HIS A 1 159 ? -0.053 -30.169 31.025 1.00 39.31 159 HIS A O 1
ATOM 1270 N N . ALA A 1 160 ? -0.263 -29.638 33.200 1.00 35.81 160 ALA A N 1
ATOM 1271 C CA . ALA A 1 160 ? 0.114 -30.911 33.818 1.00 35.81 160 ALA A CA 1
ATOM 1272 C C . ALA A 1 160 ? 0.018 -30.759 35.349 1.00 35.81 160 ALA A C 1
ATOM 1274 O O . ALA A 1 160 ? 0.831 -30.051 35.931 1.00 35.81 160 ALA A O 1
ATOM 1275 N N . GLU A 1 161 ? -1.024 -31.391 35.904 1.00 36.06 161 GLU A N 1
ATOM 1276 C CA . GLU A 1 161 ? -1.271 -31.829 37.301 1.00 36.06 161 GLU A CA 1
ATOM 1277 C C . GLU A 1 161 ? -0.967 -30.897 38.490 1.00 36.06 161 GLU A C 1
ATOM 1279 O O . GLU A 1 161 ? 0.210 -30.658 38.832 1.00 36.06 161 GLU A O 1
#

Secondary structure (DSSP, 8-state):
--B-TTS-B-SS--EEEEETTEEEEEEEE-----PPPSSTT--SS-GGG----GGGEEEEEEETTT-TT--S--TTTSHHHHHHHHHHHHHHHHTSPPP---S---THHHHHHHHSTTT------SSGGG-S-PPPPS-PPP----TT-------------

Organism: NCBI:txid94617

Radius of gyration: 22.37 Å; chains: 1; bounding box: 41×55×74 Å